Protein AF-A0AAV3YYM8-F1 (afdb_monomer_lite)

pLDDT: mean 79.9, std 15.17, range [42.88, 94.75]

Organism: NCBI:txid259542

Structure (mmCIF, N/CA/C/O backbone):
data_AF-A0AAV3YYM8-F1
#
_entry.id   AF-A0AAV3YYM8-F1
#
loop_
_atom_site.group_PDB
_atom_site.id
_atom_site.type_symbol
_atom_site.label_atom_id
_atom_site.label_alt_id
_atom_site.label_comp_id
_atom_site.label_asym_id
_atom_site.label_entity_id
_atom_site.label_seq_id
_atom_site.pdbx_PDB_ins_code
_atom_site.Cartn_x
_atom_site.Cartn_y
_atom_site.Cartn_z
_atom_site.occupancy
_atom_site.B_iso_or_equiv
_atom_site.auth_seq_id
_atom_site.auth_comp_id
_atom_site.auth_asym_id
_atom_site.auth_atom_id
_atom_site.pdbx_PDB_model_num
ATOM 1 N N . MET A 1 1 ? 20.023 -2.487 -5.779 1.00 56.16 1 MET A N 1
ATOM 2 C CA . MET A 1 1 ? 18.627 -2.829 -5.407 1.00 56.16 1 MET A CA 1
ATOM 3 C C . MET A 1 1 ? 17.994 -1.744 -4.525 1.00 56.16 1 MET A C 1
ATOM 5 O O . MET A 1 1 ? 16.777 -1.608 -4.552 1.00 56.16 1 MET A O 1
ATOM 9 N N . ASP A 1 2 ? 18.791 -0.938 -3.808 1.00 64.38 2 ASP A N 1
ATOM 10 C CA . ASP A 1 2 ? 18.323 0.030 -2.800 1.00 64.38 2 ASP A CA 1
ATOM 11 C C . ASP A 1 2 ? 17.494 1.212 -3.360 1.00 64.38 2 ASP A C 1
ATOM 13 O O . ASP A 1 2 ? 16.493 1.610 -2.761 1.00 64.38 2 ASP A O 1
ATOM 17 N N . PHE A 1 3 ? 17.809 1.707 -4.559 1.00 69.44 3 PHE A N 1
ATOM 18 C CA . PHE A 1 3 ? 17.111 2.848 -5.154 1.00 69.44 3 PHE A CA 1
ATOM 19 C C . PHE A 1 3 ? 15.651 2.525 -5.498 1.00 69.44 3 PHE A C 1
ATOM 21 O O . PHE A 1 3 ? 14.747 3.333 -5.292 1.00 69.44 3 PHE A O 1
ATOM 28 N N . MET A 1 4 ? 15.398 1.310 -5.994 1.00 67.38 4 MET A N 1
ATOM 29 C CA . MET A 1 4 ? 14.042 0.865 -6.324 1.00 67.38 4 MET A CA 1
ATOM 30 C C . MET A 1 4 ? 13.223 0.556 -5.072 1.00 67.38 4 MET A C 1
ATOM 32 O O . MET A 1 4 ? 12.025 0.833 -5.060 1.00 67.38 4 MET A O 1
ATOM 36 N N . THR A 1 5 ? 13.863 0.038 -4.016 1.00 66.81 5 THR A N 1
ATOM 37 C CA . THR A 1 5 ? 13.182 -0.227 -2.743 1.00 66.81 5 THR A CA 1
ATOM 38 C C . THR A 1 5 ? 12.715 1.050 -2.062 1.00 66.81 5 THR A C 1
ATOM 40 O O . THR A 1 5 ? 11.643 1.042 -1.475 1.00 66.81 5 THR A O 1
ATOM 43 N N . HIS A 1 6 ? 13.437 2.167 -2.192 1.00 68.06 6 HIS A N 1
ATOM 44 C CA . HIS A 1 6 ? 13.063 3.412 -1.514 1.00 68.06 6 HIS A CA 1
ATOM 45 C C . HIS A 1 6 ? 11.691 3.942 -1.960 1.00 68.06 6 HIS A C 1
ATOM 47 O O . HIS A 1 6 ? 10.899 4.403 -1.147 1.00 68.06 6 HIS A O 1
ATOM 53 N N .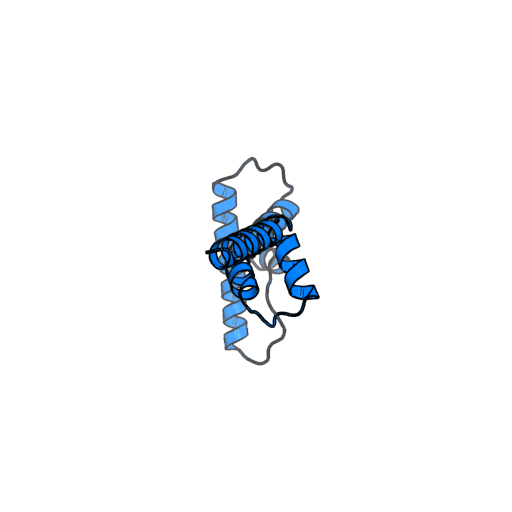 ALA A 1 7 ? 11.369 3.825 -3.251 1.00 68.25 7 ALA A N 1
ATOM 54 C CA . ALA A 1 7 ? 10.070 4.237 -3.785 1.00 68.25 7 ALA A CA 1
ATOM 55 C C . ALA A 1 7 ? 8.927 3.261 -3.451 1.00 68.25 7 ALA A C 1
ATOM 57 O O . ALA A 1 7 ? 7.765 3.581 -3.680 1.00 68.25 7 ALA A O 1
ATOM 58 N N . MET A 1 8 ? 9.257 2.064 -2.964 1.00 71.25 8 MET A N 1
ATOM 59 C CA . MET A 1 8 ? 8.318 0.969 -2.734 1.00 71.25 8 MET A CA 1
ATOM 60 C C . MET A 1 8 ? 8.256 0.530 -1.269 1.00 71.25 8 MET A C 1
ATOM 62 O O . MET A 1 8 ? 7.568 -0.443 -0.972 1.00 71.25 8 MET A O 1
ATOM 66 N N . THR A 1 9 ? 8.978 1.213 -0.376 1.00 82.25 9 THR A N 1
ATOM 67 C CA . THR A 1 9 ? 9.223 0.696 0.966 1.00 82.25 9 THR A CA 1
ATOM 68 C C . THR A 1 9 ? 8.001 0.827 1.865 1.00 82.25 9 THR A C 1
ATOM 70 O O . THR A 1 9 ? 7.405 1.898 1.990 1.00 82.25 9 THR A O 1
ATOM 73 N N . ALA A 1 10 ? 7.652 -0.271 2.534 1.00 83.00 10 ALA A N 1
ATOM 74 C CA . ALA A 1 10 ? 6.650 -0.289 3.598 1.00 83.00 10 ALA A CA 1
ATOM 75 C C . ALA A 1 10 ? 7.279 -0.203 5.003 1.00 83.00 10 ALA A C 1
ATOM 77 O O . ALA A 1 10 ? 6.582 -0.382 6.008 1.00 83.00 10 ALA A O 1
ATOM 78 N N . LYS A 1 11 ? 8.595 0.049 5.090 1.00 88.50 11 LYS A N 1
ATOM 79 C CA . LYS A 1 11 ? 9.333 0.109 6.356 1.00 88.50 11 LYS A CA 1
ATOM 80 C C . LYS A 1 11 ? 8.775 1.194 7.269 1.00 88.50 11 LYS A C 1
ATOM 82 O O . LYS A 1 11 ? 8.529 2.326 6.863 1.00 88.50 11 LYS A O 1
ATOM 87 N N . ARG A 1 12 ? 8.636 0.848 8.547 1.00 88.88 12 ARG A N 1
ATOM 88 C CA . ARG A 1 12 ? 8.284 1.782 9.623 1.00 88.88 12 ARG A CA 1
ATOM 89 C C . ARG A 1 12 ? 9.309 1.695 10.738 1.00 88.88 12 ARG A C 1
ATOM 91 O O . ARG A 1 12 ? 9.918 0.644 10.942 1.00 88.88 12 ARG A O 1
ATOM 98 N N . GLN A 1 13 ? 9.448 2.780 11.493 1.00 91.25 13 GLN A N 1
ATOM 99 C CA . GLN A 1 13 ? 10.270 2.783 12.695 1.00 91.25 13 GLN A CA 1
ATOM 100 C C . GLN A 1 13 ? 9.736 1.736 13.685 1.00 91.25 13 GLN A C 1
ATOM 102 O O . GLN A 1 13 ? 8.572 1.762 14.080 1.00 91.25 13 GLN A O 1
ATOM 107 N N . THR A 1 14 ? 10.587 0.786 14.063 1.00 91.31 14 THR A N 1
ATOM 108 C CA . THR A 1 14 ? 10.259 -0.292 15.000 1.00 91.31 14 THR A CA 1
ATOM 109 C C . THR A 1 14 ? 11.481 -0.618 15.847 1.00 91.31 14 THR A C 1
ATOM 111 O O . THR A 1 14 ? 12.604 -0.598 15.354 1.00 91.31 14 THR A O 1
ATOM 114 N N . LYS A 1 15 ? 11.266 -0.937 17.127 1.00 92.50 15 LYS A N 1
ATOM 115 C CA . LYS A 1 15 ? 12.321 -1.420 18.038 1.00 92.50 15 LYS A CA 1
ATOM 116 C C . LYS A 1 15 ? 12.481 -2.944 18.002 1.00 92.50 15 LYS A C 1
ATOM 118 O O . LYS A 1 15 ? 13.322 -3.496 18.699 1.00 92.50 15 LYS A O 1
ATOM 123 N N . ARG A 1 16 ? 11.643 -3.642 17.230 1.00 94.69 16 ARG A N 1
ATOM 124 C CA . ARG A 1 16 ? 11.627 -5.106 17.144 1.00 94.69 16 ARG A CA 1
ATOM 125 C C . ARG A 1 16 ? 12.312 -5.542 15.858 1.00 94.69 16 ARG A C 1
ATOM 127 O O . ARG A 1 16 ? 11.749 -5.379 14.777 1.00 94.69 16 ARG A O 1
ATOM 134 N N . TRP A 1 17 ? 13.497 -6.130 15.983 1.00 93.06 17 TRP A N 1
ATOM 135 C CA . TRP A 1 17 ? 14.302 -6.579 14.843 1.00 93.06 17 TRP A CA 1
ATOM 136 C C . TRP A 1 17 ? 13.583 -7.559 13.888 1.00 93.06 17 TRP A C 1
ATOM 138 O O . TRP A 1 17 ? 13.689 -7.370 12.677 1.00 93.06 17 TRP A O 1
ATOM 148 N N . PRO A 1 18 ? 12.750 -8.516 14.355 1.00 94.75 18 PRO A N 1
ATOM 149 C CA . PRO A 1 18 ? 12.012 -9.403 13.445 1.00 94.75 18 PRO A CA 1
ATOM 150 C C . PRO A 1 18 ? 11.060 -8.660 12.496 1.00 94.75 18 PRO A C 1
ATOM 152 O O . PRO A 1 18 ? 10.888 -9.045 11.343 1.00 94.75 18 PRO A O 1
ATOM 155 N N . MET A 1 19 ? 10.478 -7.548 12.952 1.00 94.12 19 MET A N 1
ATOM 156 C CA . MET A 1 19 ? 9.610 -6.715 12.117 1.00 94.12 19 MET A CA 1
ATOM 157 C C . MET A 1 19 ? 10.382 -6.013 10.998 1.00 94.12 19 MET A C 1
ATOM 159 O O . MET A 1 19 ? 9.863 -5.864 9.896 1.00 94.12 19 MET A O 1
ATOM 163 N N . LEU A 1 20 ? 11.636 -5.626 11.248 1.00 91.38 20 LEU A N 1
ATOM 164 C CA . LEU A 1 20 ? 12.500 -5.075 10.204 1.00 91.38 20 LEU A CA 1
ATOM 165 C C . LEU A 1 20 ? 12.754 -6.105 9.095 1.00 91.38 20 LEU A C 1
ATOM 167 O O . LEU A 1 20 ? 12.699 -5.759 7.916 1.00 91.38 20 LEU A O 1
ATOM 171 N N . MET A 1 21 ? 12.985 -7.368 9.466 1.00 91.69 21 MET A N 1
ATOM 172 C CA . MET A 1 21 ? 13.154 -8.454 8.496 1.00 91.69 21 MET A CA 1
ATOM 173 C C . MET A 1 21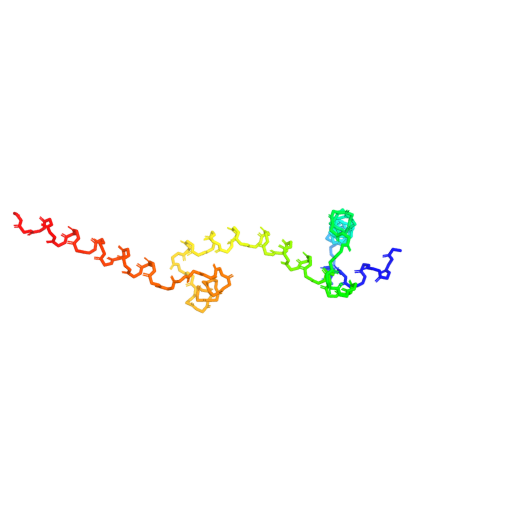 ? 11.890 -8.665 7.662 1.00 91.69 21 MET A C 1
ATOM 175 O O . MET A 1 21 ? 11.978 -8.764 6.441 1.00 91.69 21 MET A O 1
ATOM 179 N N . PHE A 1 22 ? 10.714 -8.640 8.293 1.00 92.81 22 PHE A N 1
ATOM 180 C CA . PHE A 1 22 ? 9.439 -8.740 7.585 1.00 92.81 22 PHE A CA 1
ATOM 181 C C . PHE A 1 22 ? 9.246 -7.617 6.554 1.00 92.81 22 PHE A C 1
ATOM 183 O O . PHE A 1 22 ? 8.881 -7.884 5.410 1.00 92.81 22 PHE A O 1
ATOM 190 N N . TYR A 1 23 ? 9.560 -6.369 6.911 1.00 91.00 23 TYR A N 1
ATOM 191 C CA . TYR A 1 23 ? 9.491 -5.263 5.954 1.00 91.00 23 TYR A CA 1
ATOM 192 C C . TYR A 1 23 ? 10.462 -5.430 4.783 1.00 91.00 23 TYR A C 1
ATOM 194 O O . TYR A 1 23 ? 10.099 -5.156 3.644 1.00 91.00 23 TYR A O 1
ATOM 202 N N . ASN A 1 24 ? 11.675 -5.929 5.035 1.00 89.75 24 ASN A N 1
ATOM 203 C CA . ASN A 1 24 ? 12.620 -6.224 3.958 1.00 89.75 24 ASN A CA 1
ATOM 204 C C . ASN A 1 24 ? 12.080 -7.310 3.011 1.00 89.75 24 ASN A C 1
ATOM 206 O O . ASN A 1 24 ? 12.219 -7.180 1.796 1.00 89.75 24 ASN A O 1
ATOM 210 N N . MET A 1 25 ? 11.437 -8.354 3.546 1.00 92.81 25 MET A N 1
ATOM 211 C CA . MET A 1 25 ? 10.802 -9.398 2.733 1.00 92.81 25 MET A CA 1
ATOM 212 C C . MET A 1 25 ? 9.661 -8.836 1.875 1.00 92.81 25 MET A C 1
ATOM 214 O O . MET A 1 25 ? 9.570 -9.171 0.695 1.00 92.81 25 MET A O 1
ATOM 218 N N . LEU A 1 26 ? 8.828 -7.949 2.430 1.00 90.62 26 LEU A N 1
ATOM 219 C CA . LEU A 1 26 ? 7.754 -7.281 1.686 1.00 90.62 26 LEU A CA 1
ATOM 220 C C . LEU A 1 26 ? 8.282 -6.414 0.537 1.00 90.62 26 LEU A C 1
ATOM 222 O O . LEU A 1 26 ? 7.748 -6.477 -0.574 1.00 90.62 26 LEU A O 1
ATOM 226 N N . ASP A 1 27 ? 9.337 -5.637 0.777 1.00 89.44 27 ASP A N 1
ATOM 227 C CA . ASP A 1 27 ? 9.940 -4.778 -0.247 1.00 89.44 27 ASP A CA 1
ATOM 228 C C . ASP A 1 27 ? 10.527 -5.624 -1.397 1.00 89.44 27 ASP A C 1
ATOM 230 O O . ASP A 1 27 ? 10.328 -5.311 -2.575 1.00 89.44 27 ASP A O 1
ATOM 234 N N . LEU A 1 28 ? 11.186 -6.744 -1.074 1.00 89.62 28 LEU A N 1
ATOM 235 C CA . LEU A 1 28 ? 11.719 -7.694 -2.060 1.00 89.62 28 LEU A CA 1
ATOM 236 C C . LEU A 1 28 ? 10.607 -8.369 -2.874 1.00 89.62 28 LEU A C 1
ATOM 238 O O . LEU A 1 28 ? 10.687 -8.412 -4.104 1.00 89.62 28 LEU A O 1
ATOM 242 N N . ALA A 1 29 ? 9.551 -8.850 -2.214 1.00 91.25 29 ALA A N 1
ATOM 243 C CA . ALA A 1 29 ? 8.406 -9.477 -2.875 1.00 91.25 29 ALA A CA 1
ATOM 244 C C . ALA A 1 29 ? 7.674 -8.498 -3.811 1.00 91.25 29 ALA A C 1
ATOM 246 O O . ALA A 1 29 ? 7.251 -8.865 -4.912 1.00 91.25 29 ALA A O 1
ATOM 247 N N . SER A 1 30 ? 7.577 -7.228 -3.415 1.00 89.00 30 SER A N 1
ATOM 248 C CA . SER A 1 30 ? 6.966 -6.170 -4.226 1.00 89.00 30 SER A CA 1
ATOM 249 C C . SER A 1 30 ? 7.751 -5.911 -5.515 1.00 89.00 30 SER A C 1
ATOM 251 O O . SER A 1 30 ? 7.163 -5.773 -6.587 1.00 89.00 30 SER A O 1
ATOM 253 N N . ILE A 1 31 ? 9.086 -5.900 -5.449 1.00 88.50 31 ILE A N 1
ATOM 254 C CA . ILE A 1 31 ? 9.934 -5.749 -6.641 1.00 88.50 31 ILE A CA 1
ATOM 255 C C . ILE A 1 31 ? 9.856 -6.993 -7.529 1.00 88.50 31 ILE A C 1
ATOM 257 O O . ILE A 1 31 ? 9.713 -6.861 -8.744 1.00 88.50 31 ILE A O 1
ATOM 261 N N . ALA A 1 32 ? 9.924 -8.190 -6.943 1.00 90.25 32 ALA A N 1
ATOM 262 C CA . ALA A 1 32 ? 9.858 -9.442 -7.693 1.00 90.25 32 ALA A CA 1
ATOM 263 C C . ALA A 1 32 ? 8.540 -9.562 -8.477 1.00 90.25 32 ALA A C 1
ATOM 265 O O . ALA A 1 32 ? 8.547 -9.815 -9.683 1.00 90.25 32 ALA A O 1
ATOM 266 N N . SER A 1 33 ? 7.411 -9.290 -7.823 1.00 91.62 33 SER A N 1
ATOM 267 C CA . SER A 1 33 ? 6.091 -9.299 -8.461 1.00 91.62 33 SER A CA 1
ATOM 268 C C . SER A 1 33 ? 5.941 -8.206 -9.526 1.00 91.62 33 SER A C 1
ATOM 270 O O . SER A 1 33 ? 5.385 -8.470 -10.593 1.00 91.62 33 SER A O 1
ATOM 272 N N . LEU A 1 34 ? 6.521 -7.017 -9.319 1.00 89.19 34 LEU A N 1
ATOM 273 C CA . LEU A 1 34 ? 6.568 -5.970 -10.343 1.00 89.19 34 LEU A CA 1
ATOM 274 C C . LEU A 1 34 ? 7.350 -6.416 -11.589 1.00 89.19 34 LEU A C 1
ATOM 276 O O . LEU A 1 34 ? 6.959 -6.078 -12.705 1.00 89.19 34 LEU A O 1
ATOM 280 N N . VAL A 1 35 ? 8.465 -7.135 -11.434 1.00 89.62 35 VAL A N 1
ATOM 281 C CA . VAL A 1 35 ? 9.246 -7.642 -12.577 1.00 89.62 35 VAL A CA 1
ATOM 282 C C . VAL A 1 35 ? 8.412 -8.622 -13.402 1.00 89.62 35 VAL A C 1
ATOM 284 O O . VAL A 1 35 ? 8.365 -8.485 -14.624 1.00 89.62 35 VAL A O 1
ATOM 287 N N . VAL A 1 36 ? 7.695 -9.539 -12.745 1.00 91.50 36 VAL A N 1
ATOM 288 C CA . VAL A 1 36 ? 6.768 -10.474 -13.407 1.00 91.50 36 VAL A CA 1
ATOM 289 C C . VAL A 1 36 ? 5.620 -9.730 -14.095 1.00 91.50 36 VAL A C 1
ATOM 291 O O . VAL A 1 36 ? 5.273 -10.023 -15.234 1.00 91.50 36 VAL A O 1
ATOM 294 N N . PHE A 1 37 ? 5.048 -8.719 -13.447 1.00 89.38 37 PHE A N 1
ATOM 295 C CA . PHE A 1 37 ? 4.003 -7.897 -14.054 1.00 89.38 37 PHE A CA 1
ATOM 296 C C . PHE A 1 37 ? 4.507 -7.163 -15.306 1.00 89.38 37 PHE A C 1
ATOM 298 O O . PHE A 1 37 ? 3.841 -7.142 -16.340 1.00 89.38 37 PHE A O 1
ATOM 305 N N . ARG A 1 38 ? 5.720 -6.603 -15.249 1.00 87.62 38 ARG A N 1
ATOM 306 C CA . ARG A 1 38 ? 6.345 -5.905 -16.381 1.00 87.62 38 ARG A CA 1
ATOM 307 C C . ARG A 1 38 ? 6.664 -6.828 -17.551 1.00 87.62 38 ARG A C 1
ATOM 309 O O . ARG A 1 38 ? 6.600 -6.360 -18.681 1.00 87.62 38 ARG A O 1
ATOM 316 N N . SER A 1 39 ? 7.021 -8.088 -17.299 1.00 88.12 39 SER A N 1
ATOM 317 C CA . SER A 1 39 ? 7.266 -9.051 -18.378 1.00 88.12 39 SER A CA 1
ATOM 318 C C . SER A 1 39 ? 5.973 -9.488 -19.065 1.00 88.12 39 SER A C 1
ATOM 320 O O . SER A 1 39 ? 5.986 -9.754 -20.262 1.00 88.12 39 SER A O 1
ATOM 322 N N . LYS A 1 40 ? 4.851 -9.518 -18.337 1.00 86.81 40 LYS A N 1
ATOM 323 C CA . LYS A 1 40 ? 3.525 -9.824 -18.893 1.00 86.81 40 LYS A CA 1
ATOM 324 C C . LYS A 1 40 ? 2.893 -8.653 -19.650 1.00 86.81 40 LYS A C 1
ATOM 326 O O . LYS A 1 40 ? 2.187 -8.893 -20.621 1.00 86.81 40 LYS A O 1
ATOM 331 N N . PHE A 1 41 ? 3.158 -7.412 -19.236 1.00 83.00 41 PHE A N 1
ATOM 332 C CA . PHE A 1 41 ? 2.577 -6.203 -19.836 1.00 83.00 41 PHE A CA 1
ATOM 333 C C . PHE A 1 41 ? 3.666 -5.186 -20.238 1.00 83.00 41 PHE A C 1
ATOM 335 O O . PHE A 1 41 ? 3.865 -4.174 -19.546 1.00 83.00 41 PHE A O 1
ATOM 342 N N . PRO A 1 42 ? 4.396 -5.439 -21.343 1.00 76.62 42 PRO A N 1
ATOM 343 C CA . PRO A 1 42 ? 5.468 -4.555 -21.801 1.00 76.62 42 PRO A CA 1
ATOM 344 C C . PRO A 1 42 ? 4.941 -3.181 -22.259 1.00 76.62 42 PRO A C 1
ATOM 346 O O . PRO A 1 42 ? 5.484 -2.153 -21.832 1.00 76.62 42 PRO A O 1
ATOM 349 N N . ASP A 1 43 ? 3.817 -3.155 -22.983 1.00 71.31 43 ASP A N 1
ATOM 350 C CA . ASP A 1 43 ? 3.269 -1.981 -23.697 1.00 71.31 43 ASP A CA 1
ATOM 351 C C . ASP A 1 43 ? 2.367 -1.073 -22.849 1.00 71.31 43 ASP A C 1
ATOM 353 O O . ASP A 1 43 ? 1.456 -0.399 -23.327 1.00 71.31 43 ASP A O 1
ATOM 357 N N . SER A 1 44 ? 2.600 -1.041 -21.542 1.00 65.50 44 SER A N 1
ATOM 358 C CA . SER A 1 44 ? 1.814 -0.196 -20.647 1.00 65.50 44 SER A CA 1
ATOM 359 C C . SER A 1 44 ? 2.008 1.299 -20.977 1.00 65.50 44 SER A C 1
ATOM 361 O O . SER A 1 44 ? 3.130 1.808 -20.963 1.00 65.50 44 SER A O 1
ATOM 363 N N . GLN A 1 45 ? 0.898 2.023 -21.168 1.00 66.94 45 GLN A N 1
ATOM 364 C CA . GLN A 1 45 ? 0.860 3.475 -21.438 1.00 66.94 45 GLN A CA 1
ATOM 365 C C . GLN A 1 45 ? 1.406 4.345 -20.287 1.00 66.94 45 GLN A C 1
ATOM 367 O O . GLN A 1 45 ? 1.550 5.559 -20.416 1.00 66.94 45 GLN A O 1
ATOM 372 N N . PHE A 1 46 ? 1.721 3.747 -19.136 1.00 71.12 46 PHE A N 1
ATOM 373 C CA . PHE A 1 46 ? 2.176 4.474 -17.957 1.00 71.12 46 PHE A CA 1
ATOM 374 C C . PHE A 1 46 ? 3.693 4.674 -17.958 1.00 71.12 46 PHE A C 1
ATOM 376 O O . PHE A 1 46 ? 4.463 3.728 -18.170 1.00 71.12 46 PHE A O 1
ATOM 383 N N . SER A 1 47 ? 4.120 5.885 -17.576 1.00 77.50 47 SER A N 1
ATOM 384 C CA . SER A 1 47 ? 5.506 6.176 -17.184 1.00 77.50 47 SER A CA 1
ATOM 385 C C . SER A 1 47 ? 5.997 5.182 -16.125 1.00 77.50 47 SER A C 1
ATOM 387 O O . SER A 1 47 ? 5.221 4.720 -15.284 1.00 77.50 47 SER A O 1
ATOM 389 N N . LYS A 1 48 ? 7.308 4.889 -16.112 1.00 73.56 48 LYS A N 1
ATOM 390 C CA . LYS A 1 48 ? 7.939 3.930 -15.183 1.00 73.56 48 LYS A CA 1
ATOM 391 C C . LYS A 1 48 ? 7.529 4.161 -13.723 1.00 73.56 48 LYS A C 1
ATOM 393 O O . LYS A 1 48 ? 7.347 3.194 -12.993 1.00 73.56 48 LYS A O 1
ATOM 398 N N . SER A 1 49 ? 7.376 5.417 -13.291 1.00 75.56 49 SER A N 1
ATOM 399 C CA . SER A 1 49 ? 6.971 5.733 -11.914 1.00 75.56 49 SER A CA 1
ATOM 400 C C . SER A 1 49 ? 5.477 5.531 -11.662 1.00 75.56 49 SER A C 1
ATOM 402 O O . SER A 1 49 ? 5.098 4.910 -10.669 1.00 75.56 49 SER A O 1
ATOM 404 N N . ALA A 1 50 ? 4.628 5.982 -12.589 1.00 79.62 50 ALA A N 1
ATOM 405 C CA . ALA A 1 50 ? 3.180 5.839 -12.470 1.00 79.62 50 ALA A CA 1
ATOM 406 C C . ALA A 1 50 ? 2.758 4.361 -12.511 1.00 79.62 50 ALA A C 1
ATOM 408 O O . ALA A 1 50 ? 1.947 3.931 -11.697 1.00 79.62 50 ALA A O 1
ATOM 409 N N . ARG A 1 51 ? 3.404 3.556 -13.368 1.00 81.62 51 ARG A N 1
ATOM 410 C CA . ARG A 1 51 ? 3.190 2.105 -13.476 1.00 81.62 51 ARG A CA 1
ATOM 411 C C . ARG A 1 51 ? 3.462 1.375 -12.162 1.00 81.62 51 ARG A C 1
ATOM 413 O O . ARG A 1 51 ? 2.716 0.478 -11.790 1.00 81.62 51 ARG A O 1
ATOM 420 N N . ARG A 1 52 ? 4.524 1.767 -11.450 1.00 82.94 52 ARG A N 1
ATOM 421 C CA . ARG A 1 52 ? 4.884 1.192 -10.145 1.00 82.94 52 ARG A CA 1
ATOM 422 C C . ARG A 1 52 ? 3.820 1.470 -9.094 1.00 82.94 52 ARG A C 1
ATOM 424 O O . ARG A 1 52 ? 3.360 0.538 -8.446 1.00 82.94 52 ARG A O 1
ATOM 431 N N . ARG A 1 53 ? 3.425 2.738 -8.952 1.00 84.56 53 ARG A N 1
ATOM 432 C CA . ARG A 1 53 ? 2.401 3.147 -7.985 1.00 84.56 53 ARG A CA 1
ATOM 433 C C . ARG A 1 53 ? 1.054 2.504 -8.303 1.00 84.56 53 ARG A C 1
ATOM 435 O O . ARG A 1 53 ? 0.389 2.030 -7.393 1.00 84.56 53 ARG A O 1
ATOM 442 N N . PHE A 1 54 ? 0.689 2.450 -9.582 1.00 87.94 54 PHE A N 1
ATOM 443 C CA . PHE A 1 54 ? -0.511 1.763 -10.046 1.00 87.94 54 PHE A CA 1
ATOM 444 C C . PHE A 1 54 ? -0.494 0.284 -9.648 1.00 87.94 54 PHE A C 1
ATOM 446 O O . PHE A 1 54 ? -1.396 -0.165 -8.955 1.00 87.94 54 PHE A O 1
ATOM 453 N N . PHE A 1 55 ? 0.574 -0.445 -9.988 1.00 89.00 55 PHE A N 1
ATOM 454 C CA . PHE A 1 55 ? 0.710 -1.858 -9.630 1.00 89.00 55 PHE A CA 1
ATOM 455 C C . PHE A 1 55 ? 0.582 -2.089 -8.118 1.00 89.00 55 PHE A C 1
ATOM 457 O O . PHE A 1 55 ? -0.151 -2.970 -7.684 1.00 89.00 55 PHE A O 1
ATOM 464 N N . GLN A 1 56 ? 1.249 -1.271 -7.304 1.00 87.25 56 GLN A N 1
ATOM 465 C CA . GLN A 1 56 ? 1.161 -1.385 -5.848 1.00 87.25 56 GLN A CA 1
ATOM 466 C C . GLN A 1 56 ? -0.236 -1.096 -5.305 1.00 87.25 56 GLN A C 1
ATOM 468 O O . GLN A 1 56 ? -0.667 -1.765 -4.370 1.00 87.25 56 GLN A O 1
ATOM 473 N N . LEU A 1 57 ? -0.941 -0.115 -5.873 1.00 89.38 57 LEU A N 1
ATOM 474 C CA . LEU A 1 57 ? -2.324 0.171 -5.502 1.00 89.38 57 LEU A CA 1
ATOM 475 C C . LEU A 1 57 ? -3.236 -1.004 -5.844 1.00 89.38 57 LEU A C 1
ATOM 477 O O . LEU A 1 57 ? -4.058 -1.374 -5.015 1.00 89.38 57 LEU A O 1
ATOM 481 N N . GLU A 1 58 ? -3.061 -1.626 -7.007 1.00 90.88 58 GLU A N 1
ATOM 482 C CA . GLU A 1 58 ? -3.841 -2.802 -7.401 1.00 90.88 58 GLU A CA 1
ATOM 483 C C . GLU A 1 58 ? -3.555 -4.011 -6.499 1.00 90.88 58 GLU A C 1
ATOM 485 O O . GLU A 1 58 ? -4.485 -4.661 -6.024 1.00 90.88 58 GLU A O 1
ATOM 490 N N . VAL A 1 59 ? -2.286 -4.258 -6.152 1.00 91.69 59 VAL A N 1
ATOM 491 C CA . VAL A 1 59 ? -1.922 -5.285 -5.160 1.00 91.69 59 VAL A CA 1
ATOM 492 C C . VAL A 1 59 ? -2.558 -4.980 -3.800 1.00 91.69 59 VAL A C 1
ATOM 494 O O . VAL A 1 59 ? -3.140 -5.867 -3.176 1.00 91.69 59 VAL A O 1
ATOM 497 N N . ALA A 1 60 ? -2.489 -3.728 -3.341 1.00 90.94 60 ALA A N 1
ATOM 498 C CA . ALA A 1 60 ? -3.088 -3.319 -2.076 1.00 90.94 60 ALA A CA 1
ATOM 499 C C . ALA A 1 60 ? -4.610 -3.506 -2.085 1.00 90.94 60 ALA A C 1
ATOM 501 O O . ALA A 1 60 ? -5.151 -4.063 -1.133 1.00 90.94 60 ALA A O 1
ATOM 502 N N . LYS A 1 61 ? -5.299 -3.113 -3.161 1.00 91.31 61 LYS A N 1
ATOM 503 C CA . LYS A 1 61 ? -6.738 -3.348 -3.330 1.00 91.31 61 LYS A CA 1
ATOM 504 C C . LYS A 1 61 ? -7.064 -4.838 -3.275 1.00 91.31 61 LYS A C 1
ATOM 506 O O . LYS A 1 61 ? -7.923 -5.219 -2.490 1.00 91.31 61 LYS A O 1
ATOM 511 N N . GLY A 1 62 ? -6.336 -5.685 -4.005 1.00 92.62 62 GLY A N 1
ATOM 512 C CA . GLY A 1 62 ? -6.556 -7.137 -3.996 1.00 92.62 62 GLY A CA 1
ATOM 513 C C . GLY A 1 62 ? -6.447 -7.766 -2.600 1.00 92.62 62 GLY A C 1
ATOM 514 O O . GLY A 1 62 ? -7.186 -8.692 -2.275 1.00 92.62 62 GLY A O 1
ATOM 515 N N . LEU A 1 63 ? -5.574 -7.230 -1.742 1.00 92.19 63 LEU A N 1
ATOM 516 C CA . LEU A 1 63 ? -5.438 -7.671 -0.349 1.00 92.19 63 LEU A CA 1
ATOM 517 C C . LEU A 1 63 ? -6.494 -7.061 0.587 1.00 92.19 63 LEU A C 1
ATOM 519 O O . LEU A 1 63 ? -6.920 -7.704 1.549 1.00 92.19 63 LEU A O 1
ATOM 523 N N . LEU A 1 64 ? -6.891 -5.811 0.340 1.00 93.50 64 LEU A N 1
ATOM 524 C CA . LEU A 1 64 ? -7.772 -5.045 1.220 1.00 93.50 64 LEU A CA 1
ATOM 525 C C . LEU A 1 64 ? -9.252 -5.327 0.978 1.00 93.50 64 LEU A C 1
ATOM 527 O O . LEU A 1 64 ? -9.979 -5.465 1.956 1.00 93.50 6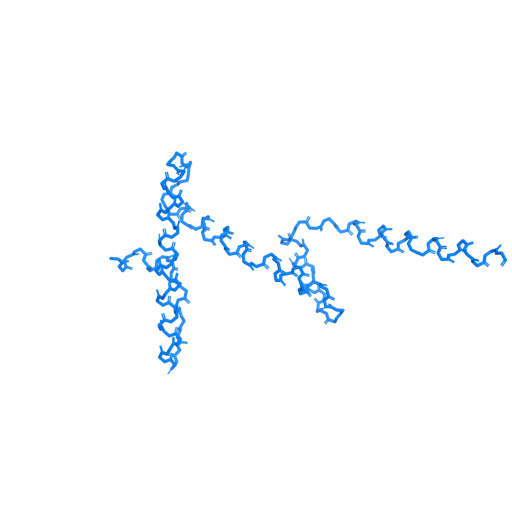4 LEU A O 1
ATOM 531 N N . VAL A 1 65 ? -9.697 -5.458 -0.272 1.00 93.38 65 VAL A N 1
ATOM 532 C CA . VAL A 1 65 ? -11.106 -5.688 -0.647 1.00 93.38 65 VAL A CA 1
ATOM 533 C C . VAL A 1 65 ? -11.771 -6.798 0.184 1.00 93.38 65 VAL A C 1
ATOM 535 O O . VAL A 1 65 ? -12.734 -6.487 0.889 1.00 93.38 65 VAL A O 1
ATOM 538 N N . PRO A 1 66 ? -11.237 -8.036 0.263 1.00 93.81 66 PRO A N 1
ATOM 539 C CA . PRO A 1 66 ? -11.879 -9.094 1.053 1.00 93.81 66 PRO A CA 1
ATOM 540 C C . PRO A 1 66 ? -11.906 -8.790 2.561 1.00 93.81 66 PRO A C 1
ATOM 542 O O . PRO A 1 66 ? -12.783 -9.246 3.296 1.00 93.81 66 PRO A O 1
ATOM 545 N N . GLN A 1 67 ? -10.940 -8.014 3.062 1.00 94.31 67 GLN A N 1
ATOM 546 C CA . GLN A 1 67 ? -10.920 -7.580 4.461 1.00 94.31 67 GLN A CA 1
ATOM 547 C C . GLN A 1 67 ? -11.922 -6.454 4.722 1.00 94.31 67 GLN A C 1
ATOM 549 O O . GLN A 1 67 ? -12.523 -6.411 5.796 1.00 94.31 67 GLN A O 1
ATOM 554 N N . MET A 1 68 ? -12.115 -5.552 3.761 1.00 93.12 68 MET A N 1
ATOM 555 C CA . MET A 1 68 ? -13.092 -4.467 3.827 1.00 93.12 68 MET A CA 1
ATOM 556 C C . MET A 1 68 ? -14.517 -5.019 3.788 1.00 93.12 68 MET A C 1
ATOM 558 O O . MET A 1 68 ? -15.331 -4.634 4.625 1.00 93.12 68 MET A O 1
ATOM 562 N N . GLU A 1 69 ? -14.790 -5.997 2.925 1.00 92.06 69 GLU A N 1
ATOM 563 C CA . GLU A 1 69 ? -16.065 -6.723 2.892 1.00 92.06 69 GLU A CA 1
ATOM 564 C C . GLU A 1 69 ? -16.352 -7.435 4.215 1.00 92.06 69 GLU A C 1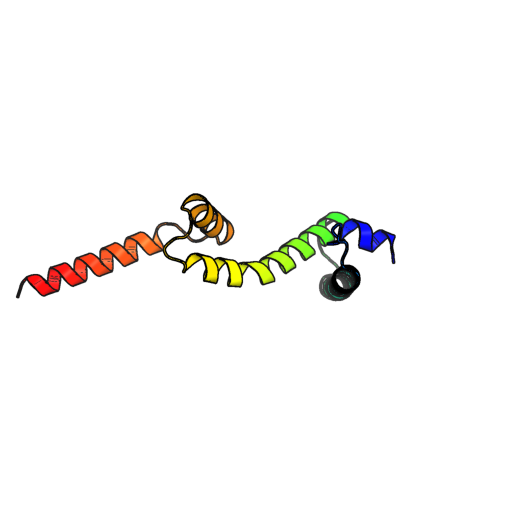
ATOM 566 O O . GLU A 1 69 ? -17.437 -7.288 4.779 1.00 92.06 69 GLU A O 1
ATOM 571 N N . ARG A 1 70 ? -15.361 -8.141 4.779 1.00 93.06 70 ARG A N 1
ATOM 572 C CA . ARG A 1 70 ? -15.506 -8.777 6.096 1.00 93.06 70 ARG A CA 1
ATOM 573 C C . ARG A 1 70 ? -15.775 -7.748 7.195 1.00 93.06 70 ARG A C 1
ATOM 575 O O . ARG A 1 70 ? -16.628 -7.969 8.050 1.00 93.06 70 ARG A O 1
ATOM 582 N N . ARG A 1 71 ? -15.070 -6.613 7.186 1.00 92.81 71 ARG A N 1
ATOM 583 C CA . ARG A 1 71 ? -15.283 -5.527 8.160 1.00 92.81 71 ARG A CA 1
ATOM 584 C C . ARG A 1 71 ? -16.658 -4.886 8.023 1.00 92.81 71 ARG A C 1
ATOM 586 O O . ARG A 1 71 ? -17.237 -4.508 9.036 1.00 92.81 71 ARG A O 1
ATOM 593 N N . ARG A 1 72 ? -17.198 -4.801 6.807 1.00 90.88 72 ARG A N 1
ATOM 594 C CA . ARG A 1 72 ? -18.544 -4.280 6.548 1.00 90.88 72 ARG A CA 1
ATOM 595 C C . ARG A 1 72 ? -19.644 -5.120 7.204 1.00 90.88 72 ARG A C 1
ATOM 597 O O . ARG A 1 72 ? -20.683 -4.577 7.553 1.00 90.88 72 ARG A O 1
ATOM 604 N N . MET A 1 73 ? -19.411 -6.411 7.444 1.00 89.75 73 MET A N 1
ATOM 605 C CA . MET A 1 73 ? -20.369 -7.283 8.141 1.00 89.75 73 MET A CA 1
ATOM 606 C C . MET A 1 73 ? -20.507 -6.975 9.647 1.00 89.75 73 MET A C 1
ATOM 608 O O . MET A 1 73 ? -21.402 -7.501 10.310 1.00 89.75 73 MET A O 1
ATOM 612 N N . ILE A 1 74 ? -19.633 -6.139 10.219 1.00 92.81 74 ILE A N 1
ATOM 613 C CA . ILE A 1 74 ? -19.647 -5.806 11.647 1.00 92.81 74 ILE A CA 1
ATOM 614 C C . ILE A 1 74 ? -20.774 -4.805 11.941 1.00 92.81 74 ILE A C 1
ATOM 616 O O . ILE A 1 74 ? -20.728 -3.656 11.510 1.00 92.81 74 ILE A O 1
ATOM 620 N N . LYS A 1 75 ? -21.752 -5.218 12.758 1.00 86.12 75 LYS A N 1
ATOM 621 C CA . LYS A 1 75 ? -22.954 -4.420 13.084 1.00 86.12 75 LYS A CA 1
ATOM 622 C C . LYS A 1 75 ? -22.663 -3.083 13.771 1.00 86.12 75 LYS A C 1
ATOM 624 O O . LYS A 1 75 ? -23.384 -2.118 13.559 1.00 86.12 75 LYS A O 1
ATOM 629 N N . HIS A 1 76 ? -21.624 -3.028 14.601 1.00 91.69 76 HIS A N 1
ATOM 630 C CA . HIS A 1 76 ? -21.275 -1.840 15.389 1.00 91.69 76 HIS A CA 1
ATOM 631 C C . HIS A 1 76 ? -20.151 -1.012 14.752 1.00 91.69 76 HIS A C 1
ATOM 633 O O . HIS A 1 76 ? -19.438 -0.291 15.448 1.00 91.69 76 HIS A O 1
ATOM 639 N N . LEU A 1 77 ? -19.950 -1.134 13.437 1.00 91.94 77 LEU A N 1
ATOM 640 C CA . LEU A 1 77 ? -18.949 -0.339 12.743 1.00 91.94 77 LEU A CA 1
ATOM 641 C C . LEU A 1 77 ? -19.375 1.145 12.722 1.00 91.94 77 LEU A C 1
ATOM 643 O O . LEU A 1 77 ? -20.512 1.446 12.354 1.00 91.94 77 LEU A O 1
ATOM 647 N N . PRO A 1 78 ? -18.484 2.091 13.075 1.00 94.00 78 PRO A N 1
ATOM 648 C CA . PRO A 1 78 ? -18.774 3.515 12.972 1.00 94.00 78 PRO A CA 1
ATOM 649 C C . PRO A 1 78 ? -19.250 3.903 11.569 1.00 94.00 78 PRO A C 1
ATOM 651 O O . PRO A 1 78 ? -18.621 3.540 10.573 1.00 94.00 78 PRO A O 1
ATOM 654 N N . ARG A 1 79 ? -20.324 4.700 11.492 1.00 89.56 79 ARG A N 1
ATOM 655 C CA . ARG A 1 79 ? -20.978 5.085 10.227 1.00 89.56 79 ARG A CA 1
ATOM 656 C C . ARG A 1 79 ? -20.003 5.661 9.197 1.00 89.56 79 ARG A C 1
ATOM 658 O O . ARG A 1 79 ? -20.072 5.284 8.038 1.00 89.56 79 ARG A O 1
ATOM 665 N N . GLN A 1 80 ? -19.066 6.503 9.635 1.00 92.50 80 GLN A N 1
ATOM 666 C CA . GLN A 1 80 ? -18.042 7.111 8.773 1.00 92.50 80 GLN A CA 1
ATOM 667 C C . GLN A 1 80 ? -17.134 6.068 8.099 1.00 92.50 80 GLN A C 1
ATOM 669 O O . GLN A 1 80 ? -16.757 6.201 6.936 1.00 92.50 80 GLN A O 1
ATOM 674 N N . LEU A 1 81 ? -16.787 4.998 8.821 1.00 92.06 81 LEU A N 1
ATOM 675 C CA . LEU A 1 81 ? -15.978 3.912 8.270 1.00 92.06 81 LEU A CA 1
ATOM 676 C C . LEU A 1 81 ? -16.798 3.055 7.308 1.00 92.06 81 LEU A C 1
ATOM 678 O O . LEU A 1 81 ? -16.287 2.666 6.263 1.00 92.06 81 LEU A O 1
ATOM 682 N N . ALA A 1 82 ? -18.065 2.800 7.633 1.00 90.38 82 ALA A N 1
ATOM 683 C CA . ALA A 1 82 ? -18.981 2.063 6.774 1.00 90.38 82 ALA A CA 1
ATOM 684 C C . ALA A 1 82 ? -19.166 2.771 5.416 1.00 90.38 82 ALA A C 1
ATOM 686 O O . ALA A 1 82 ? -18.934 2.157 4.377 1.00 90.38 82 ALA A O 1
ATOM 687 N N . THR A 1 83 ? -19.467 4.073 5.419 1.00 91.12 83 THR A N 1
ATOM 688 C CA . THR A 1 83 ? -19.637 4.869 4.189 1.00 91.12 83 THR A CA 1
ATOM 689 C C . THR A 1 83 ? -18.364 4.929 3.352 1.00 91.12 83 THR A C 1
ATOM 691 O O . THR A 1 83 ? -18.424 4.835 2.132 1.00 91.12 83 THR A O 1
ATOM 694 N N . THR A 1 84 ? -17.198 5.042 3.995 1.00 92.38 84 THR A N 1
ATOM 695 C CA . THR A 1 84 ? -15.909 5.044 3.283 1.00 92.38 84 THR A CA 1
ATOM 696 C C . THR A 1 84 ? -15.630 3.689 2.633 1.00 92.38 84 THR A C 1
ATOM 698 O O . THR A 1 84 ? -15.116 3.634 1.522 1.00 92.38 84 THR A O 1
ATOM 701 N N . ILE A 1 85 ? -15.967 2.587 3.312 1.00 91.81 85 ILE A N 1
ATOM 702 C CA . ILE A 1 85 ? -15.807 1.241 2.755 1.00 91.81 85 ILE A CA 1
ATOM 703 C C . ILE A 1 85 ? -16.713 1.041 1.536 1.00 91.81 85 ILE A C 1
ATOM 705 O O . ILE A 1 85 ? -16.234 0.503 0.545 1.00 91.81 85 ILE A O 1
ATOM 709 N N . ASP A 1 86 ? -17.967 1.497 1.576 1.00 90.69 86 ASP A N 1
ATOM 710 C CA . ASP A 1 86 ? -18.870 1.390 0.417 1.00 90.69 86 ASP A CA 1
ATOM 711 C C . ASP A 1 86 ? -18.361 2.173 -0.780 1.0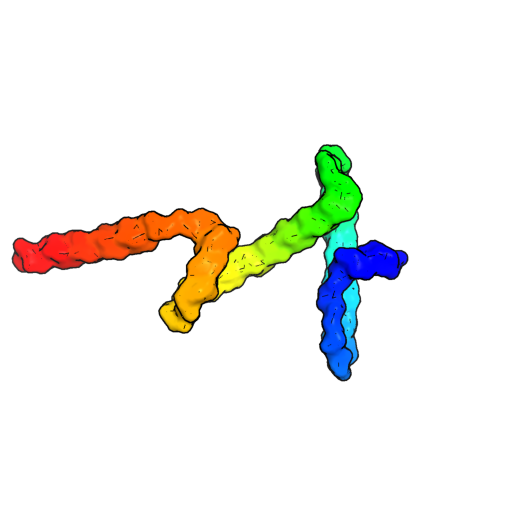0 90.69 86 ASP A C 1
ATOM 713 O O . ASP A 1 86 ? -18.364 1.651 -1.889 1.00 90.69 86 ASP A O 1
ATOM 717 N N . LEU A 1 87 ? -17.875 3.392 -0.530 1.00 90.56 87 LEU A N 1
ATOM 718 C CA . LEU A 1 87 ? -17.309 4.249 -1.564 1.00 90.56 87 LEU A CA 1
ATOM 719 C C . LEU A 1 87 ? -16.099 3.595 -2.238 1.00 90.56 87 LEU A C 1
ATOM 721 O O . LEU A 1 87 ? -15.942 3.687 -3.444 1.00 90.56 87 LEU A O 1
ATOM 725 N N . VAL A 1 88 ? -15.228 2.943 -1.464 1.00 88.75 88 VAL A N 1
ATOM 726 C CA . VAL A 1 88 ? -14.042 2.264 -2.013 1.00 88.75 88 VAL A CA 1
ATOM 727 C C . VAL A 1 88 ? -14.405 0.963 -2.736 1.00 88.75 88 VAL A C 1
ATOM 729 O O . VAL A 1 88 ? -13.663 0.537 -3.617 1.00 88.75 88 VAL A O 1
ATOM 732 N N . LEU A 1 89 ? -15.508 0.316 -2.352 1.00 87.88 89 LEU A N 1
ATOM 733 C CA . LEU A 1 89 ? -15.991 -0.922 -2.967 1.00 87.88 89 LEU A CA 1
ATOM 734 C C . LEU A 1 89 ? -16.947 -0.684 -4.147 1.00 87.88 89 LEU A C 1
ATOM 736 O O . LEU A 1 89 ? -17.427 -1.669 -4.700 1.00 87.88 89 LEU A O 1
ATOM 740 N N . ASP A 1 90 ? -17.247 0.574 -4.495 1.00 81.19 90 ASP A N 1
ATOM 741 C CA . ASP A 1 90 ? -18.277 0.946 -5.477 1.00 81.19 90 ASP A CA 1
ATOM 742 C C . ASP A 1 90 ? -19.608 0.197 -5.243 1.00 81.19 90 ASP A C 1
ATOM 744 O O . ASP A 1 90 ? -20.306 -0.198 -6.176 1.00 81.19 90 ASP A O 1
ATOM 748 N N . LYS A 1 91 ? -19.969 -0.044 -3.973 1.00 69.06 91 LYS A N 1
ATOM 749 C CA . LYS A 1 91 ? -21.275 -0.625 -3.643 1.00 69.06 91 LYS A CA 1
ATOM 750 C C . LYS A 1 91 ? -22.331 0.462 -3.776 1.00 69.06 91 LYS A C 1
ATOM 752 O O . LYS A 1 91 ? -22.395 1.358 -2.935 1.00 69.06 91 LYS A O 1
ATOM 757 N N . ASP A 1 92 ? -23.171 0.357 -4.802 1.00 52.69 92 ASP A N 1
ATOM 758 C CA . ASP A 1 92 ? -24.325 1.236 -4.966 1.00 52.69 92 ASP A CA 1
ATOM 759 C C . ASP A 1 92 ? -25.191 1.218 -3.685 1.00 52.69 92 ASP A C 1
ATOM 761 O O . ASP A 1 92 ? -25.610 0.143 -3.236 1.00 52.69 92 ASP A O 1
ATOM 765 N N . PRO A 1 93 ? -25.502 2.382 -3.080 1.00 54.94 93 PRO A N 1
ATOM 766 C CA . PRO A 1 93 ? -26.256 2.472 -1.821 1.00 54.94 93 PRO A CA 1
ATOM 767 C C . PRO A 1 93 ? -27.713 1.965 -1.920 1.00 54.94 93 PRO A C 1
ATOM 769 O O . PRO A 1 93 ? -28.415 1.854 -0.913 1.00 54.94 93 PRO A O 1
ATOM 772 N N . GLU A 1 94 ? -28.179 1.644 -3.127 1.00 49.53 94 GLU A N 1
ATOM 773 C CA . GLU A 1 94 ? -29.553 1.242 -3.444 1.00 49.53 94 GLU A CA 1
ATOM 774 C C . GLU A 1 94 ? -29.845 -0.244 -3.143 1.00 49.53 94 GLU A C 1
ATOM 776 O O . GLU A 1 94 ? -30.997 -0.612 -2.900 1.00 49.53 94 GLU A O 1
ATOM 781 N N . GLY A 1 95 ? -28.824 -1.110 -3.099 1.00 50.56 95 GLY A N 1
ATOM 782 C CA . GLY A 1 95 ? -29.017 -2.562 -2.946 1.00 50.56 95 GLY A CA 1
ATOM 783 C C . GLY A 1 95 ? -29.507 -2.990 -1.556 1.00 50.56 95 GLY A C 1
ATOM 784 O O . GLY A 1 95 ? -30.388 -3.844 -1.432 1.00 50.56 95 GLY A O 1
ATOM 785 N N . ASP A 1 96 ? -28.996 -2.352 -0.501 1.00 49.28 96 ASP A N 1
ATOM 786 C CA . ASP A 1 96 ? -29.358 -2.685 0.883 1.00 49.28 96 ASP A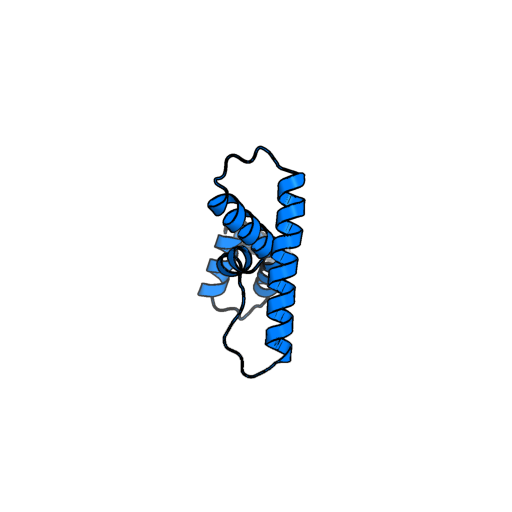 CA 1
ATOM 787 C C . ASP A 1 96 ? -30.755 -2.145 1.250 1.00 49.28 96 ASP A C 1
ATOM 789 O O . ASP A 1 96 ? -31.513 -2.799 1.971 1.00 49.28 96 ASP A O 1
ATOM 793 N N . THR A 1 97 ? -31.138 -0.988 0.698 1.00 50.50 97 THR A N 1
ATOM 794 C CA . THR A 1 97 ? -32.450 -0.357 0.930 1.00 50.50 97 THR A CA 1
ATOM 795 C C . THR A 1 97 ? -33.575 -1.163 0.273 1.00 50.50 97 THR A C 1
ATOM 797 O O . THR A 1 97 ? -34.625 -1.390 0.878 1.00 50.50 97 THR A O 1
ATOM 800 N N . GLN A 1 98 ? -33.350 -1.685 -0.937 1.00 48.00 98 GLN A N 1
ATOM 801 C CA . GLN A 1 98 ? -34.322 -2.533 -1.634 1.00 48.00 98 GLN A CA 1
ATOM 802 C C . GLN A 1 98 ? -34.467 -3.914 -0.975 1.00 48.00 98 GLN A C 1
ATOM 804 O O . GLN A 1 98 ? -35.590 -4.402 -0.831 1.00 48.00 98 GLN A O 1
ATOM 809 N N . ALA A 1 99 ? -33.374 -4.511 -0.482 1.00 50.97 99 ALA A N 1
ATOM 810 C CA . ALA A 1 99 ? -33.420 -5.779 0.252 1.00 50.97 99 ALA A CA 1
ATOM 811 C C . ALA A 1 99 ? -34.160 -5.658 1.600 1.00 50.97 99 ALA A C 1
ATOM 813 O O . ALA A 1 99 ? -34.950 -6.535 1.960 1.00 50.97 99 ALA A O 1
ATOM 814 N N . GLN A 1 100 ? -33.969 -4.553 2.330 1.00 54.28 100 GLN A N 1
ATOM 815 C CA . GLN A 1 100 ? -34.682 -4.285 3.585 1.00 54.28 100 GLN A CA 1
ATOM 816 C C . GLN A 1 100 ? -36.177 -4.006 3.358 1.00 54.28 100 GLN A C 1
ATOM 818 O O . GLN A 1 100 ? -37.013 -4.521 4.104 1.00 54.28 100 GLN A O 1
ATOM 823 N N . ASN A 1 101 ? -36.539 -3.284 2.294 1.00 56.03 101 ASN A N 1
ATOM 824 C CA . ASN A 1 101 ? -37.937 -3.016 1.933 1.00 56.03 101 ASN A CA 1
ATOM 825 C C . ASN A 1 101 ? -38.662 -4.269 1.393 1.00 56.03 101 ASN A C 1
ATOM 827 O O . ASN A 1 101 ? -39.844 -4.486 1.683 1.00 56.03 101 ASN A O 1
ATOM 831 N N . ALA A 1 102 ? -37.962 -5.148 0.669 1.00 55.06 102 ALA A N 1
ATOM 832 C CA . ALA A 1 102 ? -38.483 -6.445 0.228 1.00 55.06 102 ALA A CA 1
ATOM 833 C C . ALA A 1 102 ? -38.728 -7.412 1.408 1.00 55.06 102 ALA A C 1
ATOM 835 O O . ALA A 1 102 ? -39.741 -8.118 1.449 1.00 55.06 102 ALA A O 1
ATOM 836 N N . ALA A 1 103 ? -37.851 -7.407 2.417 1.00 55.78 103 ALA A N 1
ATOM 837 C CA . ALA A 1 103 ? -38.032 -8.188 3.644 1.00 55.78 103 ALA A CA 1
ATOM 838 C C . ALA A 1 103 ? -39.191 -7.663 4.521 1.00 55.78 103 ALA A C 1
ATOM 840 O O . ALA A 1 103 ? -39.931 -8.441 5.123 1.00 55.78 103 ALA A O 1
ATOM 841 N N . GLN A 1 104 ? -39.404 -6.344 4.568 1.00 57.94 104 GLN A N 1
ATOM 842 C CA . GLN A 1 104 ? -40.515 -5.738 5.318 1.00 57.94 104 GLN A CA 1
ATOM 843 C C . GLN A 1 104 ? -41.879 -5.957 4.639 1.00 57.94 104 GLN A C 1
ATOM 845 O O . GLN A 1 104 ? -42.871 -6.242 5.312 1.00 57.94 104 GLN A O 1
ATOM 850 N N . SER A 1 105 ? -41.940 -5.894 3.306 1.00 58.53 105 SER A N 1
ATOM 851 C CA . SER A 1 105 ? -43.171 -6.134 2.535 1.00 58.53 105 SER A CA 1
ATOM 852 C C . SER A 1 105 ? -43.617 -7.602 2.551 1.00 58.53 105 SER A C 1
ATOM 854 O O . SER A 1 105 ? -44.814 -7.887 2.649 1.00 58.53 105 SER A O 1
ATOM 856 N N . THR A 1 106 ? -42.676 -8.550 2.550 1.00 61.22 106 THR A N 1
ATOM 857 C CA . THR A 1 106 ? -42.974 -9.981 2.738 1.00 61.22 106 THR A CA 1
ATOM 858 C C . THR A 1 106 ? -43.458 -10.295 4.160 1.00 61.22 106 THR A C 1
ATOM 860 O O . THR A 1 106 ? -44.420 -11.051 4.318 1.00 61.22 106 THR A O 1
ATOM 863 N N . ALA A 1 107 ? -42.894 -9.653 5.189 1.00 58.97 107 ALA A N 1
ATOM 864 C CA . ALA A 1 107 ? -43.350 -9.792 6.576 1.00 58.97 107 ALA A CA 1
ATOM 865 C C . ALA A 1 107 ? -44.768 -9.225 6.814 1.00 58.97 107 ALA A C 1
ATOM 867 O O . ALA A 1 107 ? -45.568 -9.829 7.531 1.00 58.97 107 ALA A O 1
ATOM 868 N N . LEU A 1 108 ? -45.122 -8.104 6.173 1.00 58.09 108 LEU A N 1
ATOM 869 C CA . LEU A 1 108 ? -46.465 -7.506 6.246 1.00 58.09 108 LEU A CA 1
ATOM 870 C C . LEU A 1 108 ? -47.539 -8.351 5.537 1.00 58.09 108 LEU A C 1
ATOM 872 O O . LEU A 1 108 ? -48.690 -8.372 5.973 1.00 58.09 108 LEU A O 1
ATOM 876 N N . ARG A 1 109 ? -47.175 -9.091 4.479 1.00 54.47 109 ARG A N 1
ATOM 877 C CA . ARG A 1 109 ? -48.088 -9.989 3.744 1.00 54.47 109 ARG A CA 1
ATOM 878 C C . ARG A 1 109 ? -48.483 -11.236 4.548 1.00 54.47 109 ARG A C 1
ATOM 880 O O . ARG A 1 109 ? -49.585 -11.741 4.364 1.00 54.47 109 ARG A O 1
ATOM 887 N N . SER A 1 110 ? -47.614 -11.704 5.445 1.00 57.56 110 SER A N 1
ATOM 888 C CA . SER A 1 110 ? -47.866 -12.856 6.328 1.00 57.56 110 SER A CA 1
ATOM 889 C C . SER A 1 110 ? -48.872 -12.545 7.451 1.00 57.56 110 SER A C 1
ATOM 891 O O . SER A 1 110 ? -49.665 -13.397 7.829 1.00 57.56 110 SER A O 1
ATOM 893 N N . LYS A 1 111 ? -48.922 -11.292 7.929 1.00 57.22 111 LYS A N 1
ATOM 894 C CA . LYS A 1 111 ? -49.802 -10.839 9.028 1.00 57.22 111 LYS A CA 1
ATOM 895 C C . LYS A 1 111 ? -51.277 -10.605 8.652 1.00 57.22 111 LYS A C 1
ATOM 897 O O . LYS A 1 111 ? -52.052 -10.192 9.506 1.00 57.22 111 LYS A O 1
ATOM 902 N N . ARG A 1 112 ? -51.655 -10.800 7.383 1.00 51.56 112 ARG A N 1
ATOM 903 C CA . ARG A 1 112 ? -53.007 -10.545 6.838 1.00 51.56 112 ARG A CA 1
ATOM 904 C C . ARG A 1 112 ? -53.842 -11.820 6.609 1.00 51.56 112 ARG A C 1
ATOM 906 O O . ARG A 1 112 ? -54.841 -11.751 5.897 1.00 51.56 112 ARG A O 1
ATOM 913 N N . LYS A 1 113 ? -53.439 -12.961 7.173 1.00 42.88 113 LYS A N 1
ATOM 914 C CA . LYS A 1 113 ? -54.229 -14.201 7.212 1.00 42.88 113 LYS A CA 1
ATOM 915 C C . LYS A 1 113 ? -54.613 -14.544 8.640 1.00 42.88 113 LYS A C 1
ATOM 917 O O . LYS A 1 113 ? -53.774 -14.280 9.527 1.00 42.88 113 LYS A O 1
#

Radius of gyration: 21.87 Å; chains: 1; bounding box: 73×21×42 Å

Sequence (113 aa):
MDFMTHAMTAKRQTKRWPMLMFYNMLDLASIASLVVFRSKFPDSQFSKSARRRFFQLEVAKGLLVPQMERRRMIKHLPRQLATTIDLVLDKDPEGDTQAQNAAQSTALRSKRK

Foldseek 3Di:
DVVQLVLVFPDDDDPDPVVVVVRVVVSVVLVVVLVVVCVVCVPDPDDPSRSSVVSVVVVVCVVCLVVLVVVLPDPPDPPVSNVVSCVSVVPDPVPVVVVVVVVVVVVVVVVPD

Secondary structure (DSSP, 8-state):
-HHHHHTT------S-HHHHHHHHHHHHHHHHHHHHHHHH-TT-SS-HHHHHHHHHHHHHHHHHHHHHHHHHT-TT--HHHHHHHHHHTT--THHHHHHHHHHHHHHHHHTT-